Protein AF-A0A5Y4VMC6-F1 (afdb_monomer_lite)

Foldseek 3Di:
DVVVLQVVLVVLLVVLVVLVPDPDDPVVSLVVLVVDPCVSHLSSQQVSCQSPVDHPPHDCFSCVVVVLPDLAQDPCVDLSSVLSCVLVVSDDPPPDDDPDDDPDPQSVVSNVCVVVVFQKDKDKWWAFQPPRDIDNDDDQADPPPRDGPRIGIDIHIDGPDDD

Secondary structure (DSSP, 8-state):
-HHHHHHHHHHHHHHHHHHHHSSS-HHHHHHHHTTS--TT-HHHHHHHHHHH---SS--HHHHHHHHTT-SS---TTSHHHHHHHHHHTSS-TTS-------S-HHHHHHHHHHHTT--EEEEEEEEETTT--EESS--SB-TTT--BS-EEEEEEEEE----

Organism: Campylobacter jejuni (NCBI:txid197)

pLDDT: mean 90.44, std 12.05, range [38.16, 98.31]

Structure (mmCIF, N/CA/C/O backbone):
data_AF-A0A5Y4VMC6-F1
#
_entry.id   AF-A0A5Y4VMC6-F1
#
loop_
_atom_site.group_PDB
_atom_site.id
_atom_site.type_symbol
_atom_site.label_atom_id
_atom_site.label_alt_id
_atom_site.label_comp_id
_atom_site.label_asym_id
_atom_site.label_entity_id
_atom_site.label_seq_id
_atom_site.pdbx_PDB_ins_code
_atom_site.Cartn_x
_atom_site.Cartn_y
_atom_site.Cartn_z
_atom_site.occupancy
_atom_site.B_iso_or_equiv
_atom_site.auth_seq_id
_atom_site.auth_comp_id
_atom_site.auth_asym_id
_atom_site.auth_atom_id
_atom_site.pdbx_PDB_model_num
ATOM 1 N N . PHE A 1 1 ? 5.572 -11.122 26.033 1.00 53.16 1 PHE A N 1
ATOM 2 C CA . PHE A 1 1 ? 5.545 -9.662 25.836 1.00 53.16 1 PHE A CA 1
ATOM 3 C C . PHE A 1 1 ? 5.008 -9.331 24.447 1.00 53.16 1 PHE A C 1
ATOM 5 O O . PHE A 1 1 ? 4.043 -8.587 24.401 1.00 53.16 1 PHE A O 1
ATOM 12 N N . GLU A 1 2 ? 5.473 -10.000 23.383 1.00 55.84 2 GLU A N 1
ATOM 13 C CA . GLU A 1 2 ? 4.942 -9.877 22.003 1.00 55.84 2 GLU A CA 1
ATOM 14 C C . GLU A 1 2 ? 3.412 -10.058 21.895 1.00 55.84 2 GLU A C 1
ATOM 16 O O . GLU A 1 2 ? 2.728 -9.169 21.403 1.00 55.84 2 GLU A O 1
ATOM 21 N N . LEU A 1 3 ? 2.840 -11.109 22.503 1.00 64.25 3 LEU A N 1
ATOM 22 C CA . LEU A 1 3 ? 1.385 -11.351 22.466 1.00 64.25 3 LEU A CA 1
ATOM 23 C C . LEU A 1 3 ? 0.524 -10.181 22.994 1.00 64.25 3 LEU A C 1
ATOM 25 O O . LEU A 1 3 ? -0.603 -9.989 22.554 1.00 64.25 3 LEU A O 1
ATOM 29 N N . ASN A 1 4 ? 1.027 -9.410 23.965 1.00 64.69 4 ASN A N 1
ATOM 30 C CA . ASN A 1 4 ? 0.279 -8.280 24.529 1.00 64.69 4 ASN A CA 1
ATOM 31 C C . ASN A 1 4 ? 0.368 -7.032 23.640 1.00 64.69 4 ASN A C 1
ATOM 33 O O . ASN A 1 4 ? -0.552 -6.216 23.656 1.00 64.69 4 ASN A O 1
ATOM 37 N N . GLU A 1 5 ? 1.466 -6.870 22.898 1.00 64.75 5 GLU A N 1
ATOM 38 C CA . GLU A 1 5 ? 1.647 -5.758 21.962 1.00 64.75 5 GLU A CA 1
ATOM 39 C C . GLU A 1 5 ? 0.761 -5.936 20.727 1.00 64.75 5 GLU A C 1
ATOM 41 O O . GLU A 1 5 ? 0.095 -4.982 20.321 1.00 64.75 5 GLU A O 1
ATOM 46 N N . ASP A 1 6 ? 0.665 -7.156 20.194 1.00 76.50 6 ASP A N 1
ATOM 47 C CA . ASP A 1 6 ? -0.194 -7.459 19.042 1.00 76.50 6 ASP A CA 1
ATOM 48 C C . ASP A 1 6 ? -1.677 -7.235 19.369 1.00 76.50 6 ASP A C 1
ATOM 50 O O . ASP A 1 6 ? -2.368 -6.488 18.673 1.00 76.50 6 ASP A O 1
ATOM 54 N N . VAL A 1 7 ? -2.141 -7.738 20.520 1.00 85.69 7 VAL A N 1
ATOM 55 C CA . VAL A 1 7 ? -3.520 -7.518 20.994 1.00 85.69 7 VAL A CA 1
ATOM 56 C C . VAL A 1 7 ? -3.829 -6.027 21.180 1.00 85.69 7 VAL A C 1
ATOM 58 O O . VAL A 1 7 ? -4.959 -5.588 20.951 1.00 85.69 7 VAL A O 1
ATOM 61 N N . GLN A 1 8 ? -2.854 -5.218 21.602 1.00 89.38 8 GLN A N 1
ATOM 62 C CA . GLN A 1 8 ? -3.059 -3.778 21.750 1.00 89.38 8 GLN A CA 1
ATOM 63 C C . GLN A 1 8 ? -3.215 -3.088 20.387 1.00 89.38 8 GLN A C 1
ATOM 65 O O . GLN A 1 8 ? -4.130 -2.278 20.221 1.00 89.38 8 GLN A O 1
ATOM 70 N N . LYS A 1 9 ? -2.387 -3.447 19.399 1.00 91.38 9 LYS A N 1
ATOM 71 C CA . LYS A 1 9 ? -2.475 -2.910 18.031 1.00 91.38 9 LYS A CA 1
ATOM 72 C C . LYS A 1 9 ? -3.808 -3.255 17.369 1.00 91.38 9 LYS A C 1
ATOM 74 O O . LYS A 1 9 ? -4.422 -2.389 16.743 1.00 91.38 9 LYS A O 1
ATOM 79 N N . GLU A 1 10 ? -4.290 -4.481 17.543 1.00 92.56 10 GLU A N 1
ATOM 80 C CA . GLU A 1 10 ? -5.603 -4.909 17.049 1.00 92.56 10 GLU A CA 1
ATOM 81 C C . GLU A 1 10 ? -6.743 -4.122 17.694 1.00 92.56 10 GLU A C 1
ATOM 83 O O . GLU A 1 10 ? -7.616 -3.604 16.997 1.00 92.56 10 GLU A O 1
ATOM 88 N N . ARG A 1 11 ? -6.720 -3.963 19.023 1.00 92.69 11 ARG A N 1
ATOM 89 C CA . ARG A 1 11 ? -7.733 -3.179 19.749 1.00 92.69 11 ARG A CA 1
ATOM 90 C C . ARG A 1 11 ? -7.786 -1.735 19.277 1.00 92.69 11 ARG A C 1
ATOM 92 O O . ARG A 1 11 ? -8.873 -1.186 19.111 1.00 92.69 11 ARG A O 1
ATOM 99 N N . ASP A 1 12 ? -6.630 -1.114 19.084 1.00 93.56 12 ASP A N 1
ATOM 100 C CA . ASP A 1 12 ? -6.555 0.269 18.626 1.00 93.56 12 ASP A CA 1
ATOM 101 C C . ASP A 1 12 ? -7.049 0.408 17.183 1.00 93.56 12 ASP A C 1
ATOM 103 O O . ASP A 1 12 ? -7.789 1.343 16.874 1.00 93.56 12 ASP A O 1
ATOM 107 N N . PHE A 1 13 ? -6.754 -0.573 16.328 1.00 95.31 13 PHE A N 1
ATOM 108 C CA . PHE A 1 13 ? -7.308 -0.634 14.981 1.00 95.31 13 PHE A CA 1
ATOM 109 C C . PHE A 1 13 ? -8.836 -0.808 14.969 1.00 95.31 13 PHE A C 1
ATOM 111 O O . PHE A 1 13 ? -9.528 -0.090 14.248 1.00 95.31 13 PHE A O 1
ATOM 118 N N . ILE A 1 14 ? -9.395 -1.690 15.803 1.00 94.19 14 ILE A N 1
ATOM 119 C CA . ILE A 1 14 ? -10.852 -1.880 15.908 1.00 94.19 14 ILE A CA 1
ATOM 120 C C . ILE A 1 14 ? -11.539 -0.583 16.356 1.00 94.19 14 ILE A C 1
ATOM 122 O O . ILE A 1 14 ? -12.510 -0.161 15.730 1.00 94.19 14 ILE A O 1
ATOM 126 N N . LYS A 1 15 ? -11.002 0.110 17.368 1.00 94.75 15 LYS A N 1
ATOM 127 C CA . LYS A 1 15 ? -11.527 1.420 17.796 1.00 94.75 15 LYS A CA 1
ATOM 128 C C . LYS A 1 15 ? -11.485 2.457 16.673 1.00 94.75 15 LYS A C 1
ATOM 130 O O . LYS A 1 15 ? -12.405 3.261 16.539 1.00 94.75 15 LYS A O 1
ATOM 135 N N . ALA A 1 16 ? -10.428 2.454 15.862 1.00 95.06 16 ALA A N 1
ATOM 136 C CA . ALA A 1 16 ? -10.320 3.334 14.705 1.00 95.06 16 ALA A CA 1
ATOM 137 C C . ALA A 1 16 ? -11.377 3.016 13.632 1.00 95.06 16 ALA A C 1
ATOM 139 O O . ALA A 1 16 ? -11.967 3.938 13.061 1.00 95.06 16 ALA A O 1
ATOM 140 N N . LEU A 1 17 ? -11.673 1.734 13.389 1.00 93.75 17 LEU A N 1
ATOM 141 C CA . LEU A 1 17 ? -12.764 1.327 12.501 1.00 93.75 17 LEU A CA 1
ATOM 142 C C . LEU A 1 17 ? -14.127 1.778 13.035 1.00 93.75 17 LEU A C 1
ATOM 144 O O . LEU A 1 17 ? -14.908 2.352 12.278 1.00 93.75 17 LEU A O 1
ATOM 148 N N . GLU A 1 18 ? -14.395 1.591 14.329 1.00 94.19 18 GLU A N 1
ATOM 149 C CA . GLU A 1 18 ? -15.625 2.070 14.973 1.00 94.19 18 GLU A CA 1
ATOM 150 C C . GLU A 1 18 ? -15.779 3.587 14.820 1.00 94.19 18 GLU A C 1
ATOM 152 O O . GLU A 1 18 ? -16.822 4.064 14.371 1.00 94.19 18 GLU A O 1
ATOM 157 N N . LEU A 1 19 ? -14.718 4.351 15.091 1.00 93.69 19 LEU A N 1
ATOM 158 C CA . LEU A 1 19 ? -14.693 5.805 14.928 1.00 93.69 19 LEU A CA 1
ATOM 159 C C . LEU A 1 19 ? -15.058 6.241 13.500 1.00 93.69 19 LEU A C 1
ATOM 161 O O . LEU A 1 19 ? -15.746 7.247 13.316 1.00 93.69 19 LEU A O 1
ATOM 165 N N . CYS A 1 20 ? -14.650 5.477 12.483 1.00 90.25 20 CYS A N 1
ATOM 166 C CA . CYS A 1 20 ? -14.991 5.774 11.092 1.00 90.25 20 CYS A CA 1
ATOM 167 C C . CYS A 1 20 ? -16.502 5.685 10.809 1.00 90.25 20 CYS A C 1
ATOM 169 O O . CYS A 1 20 ? -16.986 6.353 9.890 1.00 90.25 20 CYS A O 1
ATOM 171 N N . THR A 1 21 ? -17.241 4.903 11.603 1.00 91.19 21 THR A N 1
ATOM 172 C CA . THR A 1 21 ? -18.699 4.731 11.480 1.00 91.19 21 THR A CA 1
ATOM 173 C C . THR A 1 21 ? -19.508 5.823 12.175 1.00 91.19 21 THR A C 1
ATOM 175 O O . THR A 1 21 ? -20.705 5.956 11.923 1.00 91.19 21 THR A O 1
ATOM 178 N N . PHE A 1 22 ? -18.881 6.625 13.040 1.00 91.69 22 PHE A N 1
ATOM 179 C CA . PHE A 1 22 ? -19.591 7.650 13.798 1.00 91.69 22 PHE A CA 1
ATOM 180 C C . PHE A 1 22 ? -20.158 8.739 12.887 1.00 91.69 22 PHE A C 1
ATOM 182 O O . PHE A 1 22 ? -19.545 9.139 11.894 1.00 91.69 22 PHE A O 1
ATOM 189 N N . ASN A 1 23 ? -21.323 9.264 13.269 1.00 92.19 23 ASN A N 1
ATOM 190 C CA . ASN A 1 23 ? -21.984 10.361 12.569 1.00 92.19 23 ASN A CA 1
ATOM 191 C C . ASN A 1 23 ? -21.403 11.721 12.997 1.00 92.19 23 ASN A C 1
ATOM 193 O O . ASN A 1 23 ? -22.085 12.552 13.591 1.00 92.19 23 ASN A O 1
ATOM 197 N N . ILE A 1 24 ? -20.104 11.888 12.763 1.00 93.31 24 ILE A N 1
ATOM 198 C CA . ILE A 1 24 ? -19.341 13.126 12.954 1.00 93.31 24 ILE A CA 1
ATOM 199 C C . ILE A 1 24 ? -18.664 13.490 11.629 1.00 93.31 24 ILE A C 1
ATOM 201 O O . ILE A 1 24 ? -18.611 12.663 10.714 1.00 93.31 24 ILE A O 1
ATOM 205 N N . THR A 1 25 ? -18.154 14.713 11.512 1.00 93.31 25 THR A N 1
ATOM 206 C CA . THR A 1 25 ? -17.516 15.167 10.267 1.00 93.31 25 THR A CA 1
ATOM 207 C C . THR A 1 25 ? -16.227 14.393 9.974 1.00 93.31 25 THR A C 1
ATOM 209 O O . THR A 1 25 ? -15.555 13.919 10.892 1.00 93.31 25 THR A O 1
ATOM 212 N N . ASP A 1 26 ? -15.843 14.280 8.699 1.00 91.06 26 ASP A N 1
ATOM 213 C CA . ASP A 1 26 ? -14.610 13.573 8.325 1.00 91.06 26 ASP A CA 1
ATOM 214 C C . ASP A 1 26 ? -13.351 14.250 8.889 1.00 91.06 26 ASP A C 1
ATOM 216 O O . ASP A 1 26 ? -12.419 13.559 9.294 1.00 91.06 26 ASP A O 1
ATOM 220 N N . GLU A 1 27 ? -13.349 15.578 9.039 1.00 92.88 27 GLU A N 1
ATOM 221 C CA . GLU A 1 27 ? -12.265 16.301 9.721 1.00 92.88 27 GLU A CA 1
ATOM 222 C C . GLU A 1 27 ? -12.172 15.948 11.214 1.00 92.88 27 GLU A C 1
ATOM 224 O O . GLU A 1 27 ? -11.078 15.762 11.752 1.00 92.88 27 GLU A O 1
ATOM 229 N N . GLU A 1 28 ? -13.305 15.781 11.903 1.00 94.19 28 GLU A N 1
ATOM 230 C CA . GLU A 1 28 ? -13.302 15.324 13.297 1.00 94.19 28 GLU A CA 1
ATOM 231 C C . GLU A 1 28 ? -12.846 13.867 13.422 1.00 94.19 28 GLU A C 1
ATOM 233 O O . GLU A 1 28 ? -12.108 13.540 14.357 1.00 94.19 28 GLU A O 1
ATOM 238 N N . LYS A 1 29 ? -13.243 12.989 12.487 1.00 93.88 29 LYS A N 1
ATOM 239 C CA . LYS A 1 29 ? -12.751 11.599 12.436 1.00 93.88 29 LYS A CA 1
ATOM 240 C C . LYS A 1 29 ? -11.249 11.574 12.228 1.00 93.88 29 LYS A C 1
ATOM 242 O O . LYS A 1 29 ? -10.553 10.879 12.961 1.00 93.88 29 LYS A O 1
ATOM 247 N N . LYS A 1 30 ? -10.750 12.352 11.269 1.00 94.12 30 LYS A N 1
ATOM 248 C CA . LYS A 1 30 ? -9.326 12.497 10.974 1.00 94.12 30 LYS A CA 1
ATOM 249 C C . LYS A 1 30 ? -8.556 12.936 12.211 1.00 94.12 30 LYS A C 1
ATOM 251 O O . LYS A 1 30 ? -7.624 12.248 12.607 1.00 94.12 30 LYS A O 1
ATOM 256 N N . LYS A 1 31 ? -8.983 14.019 12.870 1.00 94.12 31 LYS A N 1
ATOM 257 C CA . LYS A 1 31 ? -8.339 14.509 14.097 1.00 94.12 31 LYS A CA 1
ATOM 258 C C . LYS A 1 31 ? -8.245 13.415 15.163 1.00 94.12 31 LYS A C 1
ATOM 260 O O . LYS A 1 31 ? -7.166 13.189 15.692 1.00 94.12 31 LYS A O 1
ATOM 265 N N . LYS A 1 32 ? -9.348 12.710 15.428 1.00 93.94 32 LYS A N 1
ATOM 266 C CA . LYS A 1 32 ? -9.390 11.621 16.416 1.00 93.94 32 LYS A CA 1
ATOM 267 C C . LYS A 1 32 ? -8.557 10.402 16.005 1.00 93.94 32 LYS A C 1
ATOM 269 O O . LYS A 1 32 ? -7.959 9.762 16.858 1.00 93.94 32 LYS A O 1
ATOM 274 N N . LEU A 1 33 ? -8.484 10.072 14.715 1.00 93.44 33 LEU A N 1
ATOM 275 C CA . LEU A 1 33 ? -7.626 8.990 14.215 1.00 93.44 33 LEU A CA 1
ATOM 276 C C . LEU A 1 33 ? -6.140 9.311 14.398 1.00 93.44 33 LEU A C 1
ATOM 278 O O . LEU A 1 33 ? -5.361 8.423 14.725 1.00 93.44 33 LEU A O 1
ATOM 282 N N . LEU A 1 34 ? -5.759 10.579 14.239 1.00 92.81 34 LEU A N 1
ATOM 283 C CA . LEU A 1 34 ? -4.386 11.040 14.446 1.00 92.81 34 LEU A CA 1
ATOM 284 C C . LEU A 1 34 ? -3.960 11.065 15.926 1.00 92.81 34 LEU A C 1
ATOM 286 O O . LEU A 1 34 ? -2.778 11.224 16.205 1.00 92.81 34 LEU A O 1
ATOM 290 N N . GLU A 1 35 ? -4.886 10.883 16.873 1.00 92.69 35 GLU A N 1
ATOM 291 C CA . GLU A 1 35 ? -4.567 10.732 18.303 1.00 92.69 35 GLU A CA 1
ATOM 292 C C . GLU A 1 35 ? -4.055 9.317 18.645 1.00 92.69 35 GLU A C 1
ATOM 294 O O . GLU A 1 35 ? -3.501 9.104 19.726 1.00 92.69 35 GLU A O 1
ATOM 299 N N . PHE A 1 36 ? -4.215 8.341 17.742 1.00 90.38 36 PHE A N 1
ATOM 300 C CA . PHE A 1 36 ? -3.673 6.994 17.922 1.00 90.38 36 PHE A CA 1
ATOM 301 C C . PHE A 1 36 ? -2.162 6.941 17.650 1.00 90.38 36 PHE A C 1
ATOM 303 O O . PHE A 1 36 ? -1.609 7.732 16.887 1.00 90.38 36 PHE A O 1
ATOM 310 N N . LYS A 1 37 ? -1.487 5.937 18.223 1.00 87.06 37 LYS A N 1
ATOM 311 C CA . LYS A 1 37 ? -0.078 5.631 17.926 1.00 87.06 37 LYS A CA 1
ATOM 312 C C . LYS A 1 37 ? 0.054 4.957 16.557 1.00 87.06 37 LYS A C 1
ATOM 314 O O . LYS A 1 37 ? 0.125 3.735 16.460 1.00 87.06 37 LYS A O 1
ATOM 319 N N . ILE A 1 38 ? 0.032 5.766 15.502 1.00 86.00 38 ILE A N 1
ATOM 320 C CA . ILE A 1 38 ? 0.026 5.292 14.111 1.00 86.00 38 ILE A CA 1
ATOM 321 C C . ILE A 1 38 ? 1.359 4.643 13.716 1.00 86.00 38 ILE A C 1
ATOM 323 O O . ILE A 1 38 ? 1.348 3.605 13.061 1.00 86.00 38 ILE A O 1
ATOM 327 N N . GLU A 1 39 ? 2.489 5.222 14.129 1.00 82.56 39 GLU A N 1
ATOM 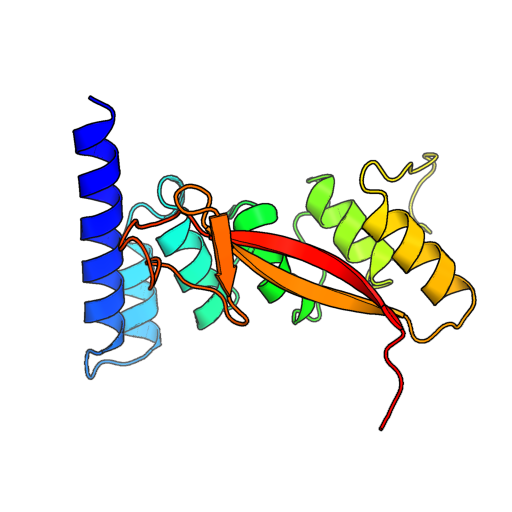328 C CA . GLU A 1 39 ? 3.838 4.770 13.741 1.00 82.56 39 GLU A CA 1
ATOM 329 C C . GLU A 1 39 ? 4.113 3.304 14.130 1.00 82.56 39 GLU A C 1
ATOM 331 O O . GLU A 1 39 ? 4.771 2.577 13.390 1.00 82.56 39 GLU A O 1
ATOM 336 N N . ASP A 1 40 ? 3.527 2.836 15.236 1.00 85.56 40 ASP A N 1
ATOM 337 C CA . ASP A 1 40 ? 3.714 1.475 15.757 1.00 85.56 40 ASP A CA 1
ATOM 338 C C . ASP A 1 40 ? 2.685 0.458 15.218 1.00 85.56 40 ASP A C 1
ATOM 340 O O . ASP A 1 40 ? 2.713 -0.724 15.588 1.00 85.56 40 ASP A O 1
ATOM 344 N N . ASN A 1 41 ? 1.745 0.894 14.371 1.00 93.62 41 ASN A N 1
ATOM 345 C CA . ASN A 1 41 ? 0.610 0.089 13.925 1.00 93.62 41 ASN A CA 1
ATOM 346 C C . ASN A 1 41 ? 0.370 0.219 12.405 1.00 93.62 41 ASN A C 1
ATOM 348 O O . ASN A 1 41 ? -0.362 1.113 11.963 1.00 93.62 41 ASN A O 1
ATOM 352 N N . PRO A 1 42 ? 0.909 -0.715 11.597 1.00 94.06 42 PRO A N 1
ATOM 353 C CA . PRO A 1 42 ? 0.762 -0.715 10.140 1.00 94.06 42 PRO A CA 1
ATOM 354 C C . PRO A 1 42 ? -0.685 -0.633 9.643 1.00 94.06 42 PRO A C 1
ATOM 356 O O . PRO A 1 42 ? -0.967 0.053 8.659 1.00 94.06 42 PRO A O 1
ATOM 359 N N . MET A 1 43 ? -1.629 -1.270 10.346 1.00 95.88 43 MET A N 1
ATOM 360 C CA . MET A 1 43 ? -3.046 -1.241 9.975 1.00 95.88 43 MET A CA 1
ATOM 361 C C . MET A 1 43 ? -3.627 0.171 10.092 1.00 95.88 43 MET A C 1
ATOM 363 O O . MET A 1 43 ? -4.328 0.628 9.187 1.00 95.88 43 MET A O 1
ATOM 367 N N . LEU A 1 44 ? -3.302 0.882 11.177 1.00 96.31 44 LEU A N 1
ATOM 368 C CA . LEU A 1 44 ? -3.703 2.279 11.361 1.00 96.31 44 LEU A CA 1
ATOM 369 C C . LEU A 1 44 ? -3.026 3.189 10.337 1.00 96.31 44 LEU A C 1
ATOM 371 O O . LEU A 1 44 ? -3.699 4.016 9.723 1.00 96.31 44 LEU A O 1
ATOM 375 N N . GLY A 1 45 ? -1.723 3.002 10.112 1.00 96.75 45 GLY A N 1
ATOM 376 C CA . GLY A 1 45 ? -0.967 3.753 9.112 1.00 96.75 45 GLY A CA 1
ATOM 377 C C . GLY A 1 45 ? -1.593 3.646 7.727 1.00 96.75 45 GLY A C 1
ATOM 378 O O . GLY A 1 45 ? -1.853 4.669 7.086 1.00 96.75 45 GLY A O 1
ATOM 379 N N . ARG A 1 46 ? -1.908 2.421 7.299 1.00 97.19 46 ARG A N 1
ATOM 380 C CA . ARG A 1 46 ? -2.602 2.170 6.038 1.00 97.19 46 ARG A CA 1
ATOM 381 C C . ARG A 1 46 ? -4.002 2.778 6.018 1.00 97.19 46 ARG A C 1
ATOM 383 O O . ARG A 1 46 ? -4.339 3.418 5.033 1.00 97.19 46 ARG A O 1
ATOM 390 N N . LEU A 1 47 ? -4.809 2.598 7.069 1.00 96.88 47 LEU A N 1
ATOM 391 C CA . LEU A 1 47 ? -6.174 3.145 7.142 1.00 96.88 47 LEU A CA 1
ATOM 392 C C . LEU A 1 47 ? -6.189 4.670 6.974 1.00 96.88 47 LEU A C 1
ATOM 394 O O . LEU A 1 47 ? -7.034 5.213 6.262 1.00 96.88 47 LEU A O 1
ATOM 398 N N . VAL A 1 48 ? -5.247 5.364 7.618 1.00 96.50 48 VAL A N 1
ATOM 399 C CA . VAL A 1 48 ? -5.096 6.819 7.496 1.00 96.50 48 VAL A CA 1
ATOM 400 C C . VAL A 1 48 ? -4.695 7.212 6.077 1.00 96.50 48 VAL A C 1
ATOM 402 O O . VAL A 1 48 ? -5.272 8.151 5.527 1.00 96.50 48 VAL A O 1
ATOM 405 N N . PHE A 1 49 ? -3.758 6.483 5.467 1.00 97.12 49 PHE A N 1
ATOM 406 C CA . PHE A 1 49 ? -3.361 6.734 4.084 1.00 97.12 49 PHE A CA 1
ATOM 407 C C . PHE A 1 49 ? -4.525 6.493 3.112 1.00 97.12 49 PHE A C 1
ATOM 409 O O . PHE A 1 49 ? -4.819 7.342 2.283 1.00 97.12 49 PHE A O 1
ATOM 416 N N . GLU A 1 50 ? -5.244 5.381 3.257 1.00 96.00 50 GLU A N 1
ATOM 417 C CA . GLU A 1 50 ? -6.379 5.024 2.402 1.00 96.00 50 GLU A CA 1
ATOM 418 C C . GLU A 1 50 ? -7.514 6.051 2.464 1.00 96.00 50 GLU A C 1
ATOM 420 O O . GLU A 1 50 ? -8.138 6.339 1.446 1.00 96.00 50 GLU A O 1
ATOM 425 N N . LYS A 1 51 ? -7.796 6.607 3.647 1.00 94.31 51 LYS A N 1
ATOM 426 C CA . LYS A 1 51 ? -8.910 7.548 3.830 1.00 94.31 51 LYS A CA 1
ATOM 427 C C . LYS A 1 51 ? -8.563 8.993 3.512 1.00 94.31 51 LYS A C 1
ATOM 429 O O . LYS A 1 51 ? -9.428 9.726 3.043 1.00 94.31 51 LYS A O 1
ATOM 434 N N . TYR A 1 52 ? -7.344 9.416 3.832 1.00 95.38 52 TYR A N 1
ATOM 435 C CA . TYR A 1 52 ? -6.979 10.834 3.829 1.00 95.38 52 TYR A CA 1
ATO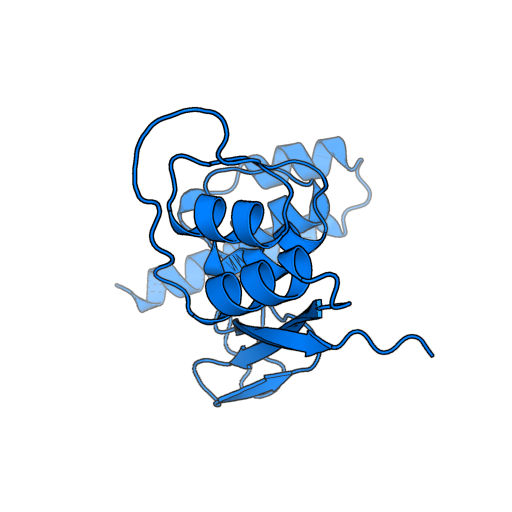M 436 C C . TYR A 1 52 ? -5.762 11.148 2.962 1.00 95.38 52 TYR A C 1
ATOM 438 O O . TYR A 1 52 ? -5.336 12.300 2.951 1.00 95.38 52 TYR A O 1
ATOM 446 N N . HIS A 1 53 ? -5.190 10.152 2.276 1.00 95.25 53 HIS A N 1
ATOM 447 C CA . HIS A 1 53 ? -3.990 10.292 1.444 1.00 95.25 53 HIS A CA 1
ATOM 448 C C . HIS A 1 53 ? -2.809 10.921 2.210 1.00 95.25 53 HIS A C 1
ATOM 450 O O . HIS A 1 53 ? -1.983 11.642 1.657 1.00 95.25 53 HIS A O 1
ATOM 456 N N . MET A 1 54 ? -2.741 10.677 3.526 1.00 95.12 54 MET A N 1
ATOM 457 C CA . MET A 1 54 ? -1.735 11.267 4.408 1.00 95.12 54 MET A CA 1
ATOM 458 C C . MET A 1 54 ? -0.569 10.317 4.643 1.00 95.12 54 MET A C 1
ATOM 460 O O . MET A 1 54 ? -0.709 9.297 5.328 1.00 95.12 54 MET A O 1
ATOM 464 N N . PHE A 1 55 ? 0.602 10.707 4.145 1.00 95.38 55 PHE A N 1
ATOM 465 C CA . PHE A 1 55 ? 1.854 10.049 4.483 1.00 95.38 55 PHE A CA 1
ATOM 466 C C . PHE A 1 55 ? 2.365 10.512 5.855 1.00 95.38 55 PHE A C 1
ATOM 468 O O . PHE A 1 55 ? 2.580 11.699 6.084 1.00 95.38 55 PHE A O 1
ATOM 475 N N . LEU A 1 56 ? 2.554 9.557 6.759 1.00 94.62 56 LEU A N 1
ATOM 476 C CA . LEU A 1 56 ? 3.003 9.727 8.143 1.00 94.62 56 LEU A CA 1
ATOM 477 C C . LEU A 1 56 ? 4.197 8.808 8.455 1.00 94.62 56 LEU A C 1
ATOM 479 O O . LEU A 1 56 ? 4.398 8.423 9.600 1.00 94.62 56 LEU A O 1
ATOM 483 N N . GLY A 1 57 ? 4.952 8.396 7.432 1.00 94.50 57 GLY A N 1
ATOM 484 C CA . GLY A 1 57 ? 6.038 7.424 7.587 1.00 94.50 57 GLY A CA 1
ATOM 485 C C . GLY A 1 57 ? 5.602 5.963 7.451 1.00 94.50 57 GLY A C 1
ATOM 486 O O . GLY A 1 57 ? 6.319 5.074 7.903 1.00 94.50 57 GLY A O 1
ATOM 487 N N . GLN A 1 58 ? 4.443 5.687 6.833 1.00 95.94 58 GLN A N 1
ATOM 488 C CA . GLN A 1 58 ? 4.015 4.311 6.563 1.00 95.94 58 GLN A CA 1
ATOM 489 C C . GLN A 1 58 ? 5.070 3.545 5.753 1.00 95.94 58 GLN A C 1
ATOM 491 O O . GLN A 1 58 ? 5.727 4.093 4.863 1.00 95.94 58 GLN A O 1
ATOM 496 N N . ASN A 1 59 ? 5.188 2.245 6.015 1.00 96.06 59 ASN A N 1
ATOM 497 C CA . ASN A 1 59 ? 6.073 1.378 5.253 1.00 96.06 59 ASN A CA 1
ATOM 498 C C . ASN A 1 59 ? 5.559 1.212 3.814 1.00 96.06 59 ASN A C 1
ATOM 500 O O . ASN A 1 59 ? 4.374 0.957 3.593 1.00 96.06 59 ASN A O 1
ATOM 504 N N . PHE A 1 60 ? 6.468 1.292 2.838 1.00 97.62 60 PHE A N 1
ATOM 505 C CA . PHE A 1 60 ? 6.178 1.067 1.423 1.00 97.62 60 PHE A CA 1
ATOM 506 C C . PHE A 1 60 ? 5.354 -0.207 1.177 1.00 97.62 60 PHE A C 1
ATOM 508 O O . PHE A 1 60 ? 4.350 -0.172 0.466 1.00 97.62 60 PHE A O 1
ATOM 515 N N . PHE A 1 61 ? 5.751 -1.331 1.781 1.00 96.81 61 PHE A N 1
ATOM 516 C CA . PHE A 1 61 ? 5.132 -2.636 1.534 1.00 96.81 61 PHE A CA 1
ATOM 517 C C . PHE A 1 61 ? 3.690 -2.729 2.042 1.00 96.81 61 PHE A C 1
ATOM 519 O O . PHE A 1 61 ? 2.923 -3.540 1.523 1.00 96.81 61 PHE A O 1
ATOM 526 N N . ASP A 1 62 ? 3.308 -1.871 2.987 1.00 96.94 62 ASP A N 1
ATOM 527 C CA . ASP A 1 62 ? 1.965 -1.845 3.563 1.00 96.94 62 ASP A CA 1
ATOM 528 C C . ASP A 1 62 ? 0.999 -0.980 2.746 1.00 96.94 62 ASP A C 1
ATOM 530 O O . ASP A 1 62 ? -0.216 -1.114 2.900 1.00 96.94 62 ASP A O 1
ATOM 534 N N . ILE A 1 63 ? 1.508 -0.090 1.881 1.00 97.69 63 ILE A N 1
ATOM 535 C CA . ILE A 1 63 ? 0.691 0.878 1.130 1.00 97.69 63 ILE A CA 1
ATOM 536 C C . ILE A 1 63 ? 0.981 0.941 -0.377 1.00 97.69 63 ILE A C 1
ATOM 538 O O . ILE A 1 63 ? 0.377 1.758 -1.062 1.00 97.69 63 ILE A O 1
ATOM 542 N N . CYS A 1 64 ? 1.864 0.105 -0.932 1.00 97.69 64 CYS A N 1
ATOM 543 C CA . CYS A 1 64 ? 2.299 0.223 -2.334 1.00 97.69 64 CYS A CA 1
ATOM 544 C C . CYS A 1 64 ? 1.167 0.163 -3.382 1.00 97.69 64 CYS A C 1
ATOM 546 O O . CYS A 1 64 ? 1.251 0.820 -4.420 1.00 97.69 64 CYS A O 1
ATOM 548 N N . ASP A 1 65 ? 0.078 -0.552 -3.104 1.00 97.56 65 ASP A N 1
ATOM 549 C CA . ASP A 1 65 ? -1.129 -0.588 -3.943 1.00 97.56 65 ASP A CA 1
ATOM 550 C C . ASP A 1 65 ? -1.973 0.701 -3.854 1.00 97.56 65 ASP A C 1
ATOM 552 O O . ASP A 1 65 ? -2.659 1.080 -4.806 1.00 97.56 65 ASP A O 1
ATOM 556 N N . LEU A 1 66 ? -1.927 1.401 -2.718 1.00 97.88 66 LEU A N 1
ATOM 557 C CA . LEU A 1 66 ? -2.504 2.734 -2.548 1.00 97.88 66 LEU A CA 1
ATOM 558 C C . LEU A 1 66 ? -1.626 3.772 -3.256 1.00 97.88 66 LEU A C 1
ATOM 560 O O . LEU A 1 66 ? -2.142 4.554 -4.047 1.00 97.88 66 LEU A O 1
ATOM 564 N N . LEU A 1 67 ? -0.299 3.697 -3.086 1.00 97.38 67 LEU A N 1
ATOM 565 C CA . LEU A 1 67 ? 0.672 4.570 -3.765 1.00 97.38 67 LEU A CA 1
ATOM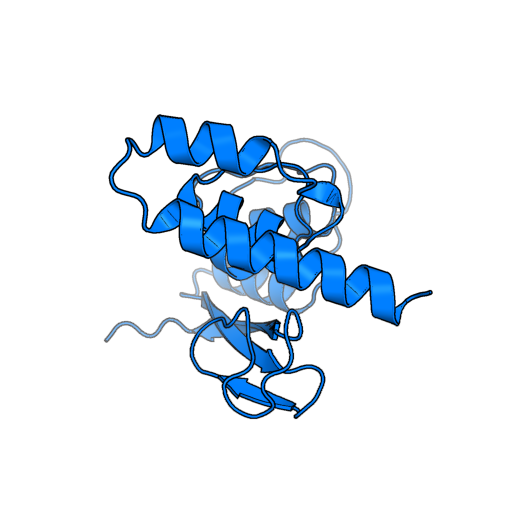 566 C C . LEU A 1 67 ? 0.534 4.543 -5.291 1.00 97.38 67 LEU A C 1
ATOM 568 O O . LEU A 1 67 ? 0.786 5.540 -5.971 1.00 97.38 67 LEU A O 1
ATOM 572 N N . TYR A 1 68 ? 0.137 3.399 -5.850 1.00 96.44 68 TYR A N 1
ATOM 573 C CA . TYR A 1 68 ? -0.075 3.249 -7.287 1.00 96.44 68 TYR A CA 1
ATOM 574 C C . TYR A 1 68 ? -1.146 4.203 -7.833 1.00 96.44 68 TYR A C 1
ATOM 576 O O . TYR A 1 68 ? -1.051 4.625 -8.985 1.00 96.44 68 TYR A O 1
ATOM 584 N N . ARG A 1 69 ? -2.120 4.583 -6.995 1.00 93.31 69 ARG A N 1
ATOM 585 C CA . ARG A 1 69 ? -3.228 5.488 -7.331 1.00 93.31 69 ARG A CA 1
ATOM 586 C C . ARG A 1 69 ? -2.911 6.966 -7.108 1.00 93.31 69 ARG A C 1
ATOM 588 O O . ARG A 1 69 ? -3.642 7.810 -7.616 1.00 93.31 69 ARG A O 1
ATOM 595 N N . GLU A 1 70 ? -1.841 7.281 -6.384 1.00 94.38 70 GLU A N 1
ATOM 596 C CA . GLU A 1 70 ? -1.433 8.667 -6.145 1.00 94.38 70 GLU A CA 1
ATOM 597 C C . GLU A 1 70 ? -0.983 9.347 -7.436 1.00 94.38 70 GLU A C 1
ATOM 599 O O . GLU A 1 70 ? -0.516 8.685 -8.359 1.00 94.38 70 GLU A O 1
ATOM 604 N N . ASN A 1 71 ? -1.064 10.672 -7.511 1.00 88.75 71 ASN A N 1
ATOM 605 C CA . ASN A 1 71 ? -0.533 11.415 -8.660 1.00 88.75 71 ASN A CA 1
ATOM 606 C C . ASN A 1 71 ? 0.894 11.911 -8.414 1.00 88.75 71 ASN A C 1
ATOM 608 O O . ASN A 1 71 ? 1.706 11.941 -9.338 1.00 88.75 71 ASN A O 1
ATOM 612 N N . GLU A 1 72 ? 1.209 12.248 -7.167 1.00 92.00 72 GLU A N 1
ATOM 613 C CA . GLU A 1 72 ? 2.470 12.875 -6.786 1.00 92.00 72 GLU A CA 1
ATOM 614 C C . GLU A 1 72 ? 3.452 11.860 -6.193 1.00 92.00 72 GLU A C 1
ATOM 616 O O . GLU A 1 72 ? 3.064 10.851 -5.600 1.00 92.00 72 GLU A O 1
ATOM 621 N N . ALA A 1 73 ? 4.742 12.125 -6.390 1.00 94.25 73 ALA A N 1
ATOM 622 C CA . ALA A 1 73 ? 5.827 11.347 -5.814 1.00 94.25 73 ALA A CA 1
ATOM 623 C C . ALA A 1 73 ? 6.339 12.028 -4.538 1.00 94.25 73 ALA A C 1
ATOM 625 O O . ALA A 1 73 ? 6.467 13.249 -4.490 1.00 94.25 73 ALA A O 1
ATOM 626 N N . PHE A 1 74 ? 6.655 11.239 -3.515 1.00 95.00 74 PHE A N 1
ATOM 627 C CA . PHE A 1 74 ? 7.102 11.719 -2.206 1.00 95.00 74 PHE A CA 1
ATOM 628 C C . PHE A 1 74 ? 8.024 10.694 -1.535 1.00 95.00 74 PHE A C 1
ATOM 630 O O . PHE A 1 74 ? 8.138 9.566 -2.014 1.00 95.00 74 PHE A O 1
ATOM 637 N N . ASN A 1 75 ? 8.668 11.077 -0.425 1.00 95.44 75 ASN A N 1
ATOM 638 C CA . ASN A 1 75 ? 9.569 10.206 0.345 1.00 95.44 75 ASN A CA 1
ATOM 639 C C . ASN A 1 75 ? 10.679 9.573 -0.530 1.00 95.44 75 ASN A C 1
ATOM 641 O O . ASN A 1 75 ? 10.961 8.379 -0.448 1.00 95.44 75 ASN A O 1
ATOM 645 N N . LEU A 1 76 ? 11.268 10.364 -1.436 1.00 93.44 76 LEU A N 1
ATOM 646 C CA . LEU A 1 76 ? 12.247 9.906 -2.435 1.00 93.44 76 LEU A CA 1
ATOM 647 C C . LEU A 1 76 ? 13.627 9.583 -1.838 1.00 93.44 76 LEU A C 1
ATOM 649 O O . LEU A 1 76 ? 14.460 8.964 -2.494 1.00 93.44 76 LEU A O 1
ATOM 653 N N . GLU A 1 77 ? 13.864 9.977 -0.592 1.00 92.44 77 GLU A N 1
ATOM 654 C CA . GLU A 1 77 ? 14.978 9.536 0.240 1.00 92.44 77 GLU A CA 1
ATOM 655 C C . GLU A 1 77 ? 14.892 8.041 0.584 1.00 92.44 77 GLU A C 1
ATOM 657 O O . GLU A 1 77 ? 15.912 7.401 0.848 1.00 92.44 77 GLU A O 1
ATOM 662 N N . ASN A 1 78 ? 13.684 7.465 0.555 1.00 94.62 78 ASN A N 1
ATOM 663 C CA . ASN A 1 78 ? 13.477 6.038 0.718 1.00 94.62 78 ASN A CA 1
ATOM 664 C C . ASN A 1 78 ? 13.609 5.323 -0.633 1.00 94.62 78 ASN A C 1
ATOM 666 O O . ASN A 1 78 ? 12.888 5.607 -1.590 1.00 94.62 78 ASN A O 1
ATOM 670 N N . GLN A 1 79 ? 14.503 4.334 -0.688 1.00 93.94 79 GLN A N 1
ATOM 671 C CA . GLN A 1 79 ? 14.818 3.617 -1.921 1.00 93.94 79 GLN A CA 1
ATOM 672 C C . GLN A 1 79 ? 13.607 2.900 -2.542 1.00 93.94 79 GLN A C 1
ATOM 674 O O . GLN A 1 79 ? 13.494 2.884 -3.764 1.00 93.94 79 GLN A O 1
ATOM 679 N N . ASP A 1 80 ? 12.700 2.327 -1.747 1.00 96.69 80 ASP A N 1
ATOM 680 C CA . ASP A 1 80 ? 11.539 1.606 -2.283 1.00 96.69 80 ASP A CA 1
ATOM 681 C C . ASP A 1 80 ? 10.544 2.573 -2.946 1.00 96.69 80 ASP A C 1
ATOM 683 O O . ASP A 1 80 ? 10.057 2.309 -4.047 1.00 96.69 80 ASP A O 1
ATOM 687 N N . PHE A 1 81 ? 10.310 3.736 -2.327 1.00 96.81 81 PHE A N 1
ATOM 688 C CA . PHE A 1 81 ? 9.485 4.808 -2.896 1.00 96.81 81 PHE A CA 1
ATOM 689 C C . PHE A 1 81 ? 10.128 5.403 -4.152 1.00 96.81 81 PHE A C 1
ATOM 691 O O . PHE A 1 81 ? 9.454 5.568 -5.171 1.00 96.81 81 PHE A O 1
ATOM 698 N N . LEU A 1 82 ? 11.437 5.670 -4.108 1.00 94.69 82 LEU A N 1
ATOM 699 C CA . LEU A 1 82 ? 12.201 6.157 -5.252 1.00 94.69 82 LEU A CA 1
ATOM 700 C C . LEU A 1 82 ? 12.099 5.192 -6.440 1.00 94.69 82 LEU A C 1
ATOM 702 O O . LEU A 1 82 ? 11.757 5.612 -7.547 1.00 94.69 82 LEU A O 1
ATOM 706 N N . GLU A 1 83 ? 12.361 3.899 -6.219 1.00 95.62 83 GLU A N 1
ATOM 707 C CA . GLU A 1 83 ? 12.266 2.883 -7.269 1.00 95.62 83 GLU A CA 1
ATOM 708 C C . GLU A 1 83 ? 10.853 2.769 -7.833 1.00 95.62 83 GLU A C 1
ATOM 710 O O . GLU A 1 83 ? 10.684 2.721 -9.054 1.00 95.62 83 GLU A O 1
ATOM 715 N N . PHE A 1 84 ? 9.845 2.783 -6.965 1.00 97.00 84 PHE A N 1
ATOM 716 C CA . PHE A 1 84 ? 8.449 2.713 -7.365 1.00 97.00 84 PHE A CA 1
ATOM 717 C C . PHE A 1 84 ? 8.044 3.904 -8.241 1.00 97.00 84 PHE A C 1
ATOM 719 O O . PHE A 1 84 ? 7.597 3.717 -9.374 1.00 97.00 84 PHE A O 1
ATOM 726 N N . PHE A 1 85 ? 8.248 5.138 -7.774 1.00 96.00 85 PHE A N 1
ATOM 727 C CA . PHE A 1 85 ? 7.853 6.331 -8.525 1.00 96.00 85 PHE A CA 1
ATOM 728 C C . PHE A 1 85 ? 8.657 6.512 -9.814 1.00 96.00 85 PHE A C 1
ATOM 730 O O . PHE A 1 85 ? 8.099 6.939 -10.832 1.00 96.00 85 PHE A O 1
ATOM 737 N N . TYR A 1 86 ? 9.936 6.127 -9.813 1.00 93.94 86 TYR A N 1
ATOM 738 C CA . TYR A 1 86 ? 10.751 6.141 -11.022 1.00 93.94 86 TYR A CA 1
ATOM 739 C C . TYR A 1 86 ? 10.270 5.115 -12.053 1.00 93.94 86 TYR A C 1
ATOM 741 O O . TYR A 1 86 ? 10.140 5.448 -13.234 1.00 93.94 86 TYR A O 1
ATOM 749 N N . ALA A 1 87 ? 9.929 3.895 -11.625 1.00 95.00 87 ALA A N 1
ATOM 750 C CA . ALA A 1 87 ? 9.375 2.875 -12.513 1.00 95.00 87 ALA A CA 1
ATOM 751 C C . ALA A 1 87 ? 8.012 3.261 -13.092 1.00 95.00 87 ALA A C 1
ATOM 753 O O . ALA A 1 87 ? 7.713 2.942 -14.244 1.00 95.00 87 ALA A O 1
ATOM 754 N N . LEU A 1 88 ? 7.202 4.003 -12.332 1.00 94.06 88 LEU A N 1
ATOM 755 C CA . LEU A 1 88 ? 5.943 4.552 -12.829 1.00 94.06 88 LEU A CA 1
ATOM 756 C C . LEU A 1 88 ? 6.128 5.692 -13.835 1.00 94.06 88 LEU A C 1
ATOM 758 O O . LEU A 1 88 ? 5.179 5.976 -14.568 1.00 94.06 88 LEU A O 1
ATOM 762 N N . GLY A 1 89 ? 7.318 6.295 -13.903 1.00 91.25 89 GLY A N 1
ATOM 763 C CA . GLY A 1 89 ? 7.606 7.465 -14.732 1.00 91.25 89 GLY A CA 1
ATOM 764 C C . GLY A 1 89 ? 7.123 8.785 -14.124 1.00 91.25 89 GLY A C 1
ATOM 765 O O . GLY A 1 89 ? 7.031 9.774 -14.840 1.00 91.25 89 GLY A O 1
ATOM 766 N N . LYS A 1 90 ? 6.810 8.809 -12.821 1.00 91.75 90 LYS A N 1
ATOM 767 C CA . LYS A 1 90 ? 6.344 10.012 -12.106 1.00 91.75 90 LYS A CA 1
ATOM 768 C C . LYS A 1 90 ? 7.476 10.973 -11.749 1.00 91.75 90 LYS A C 1
ATOM 770 O O . LYS A 1 90 ? 7.229 12.141 -11.481 1.00 91.75 90 LYS A O 1
ATOM 775 N N . ILE A 1 91 ? 8.710 10.482 -11.759 1.00 90.81 91 ILE A N 1
ATOM 776 C CA . ILE A 1 91 ? 9.921 11.278 -11.577 1.00 90.81 91 ILE A CA 1
ATOM 777 C C . ILE A 1 91 ? 10.893 10.984 -12.715 1.00 90.81 91 ILE A C 1
ATOM 779 O O . ILE A 1 91 ? 10.967 9.858 -13.217 1.00 90.81 91 ILE A O 1
ATOM 783 N N . SER A 1 92 ? 11.640 12.005 -13.130 1.00 82.44 92 SER A N 1
ATOM 784 C CA . SER A 1 92 ? 12.713 11.866 -14.110 1.00 82.44 92 SER A CA 1
ATOM 785 C C . SER A 1 92 ? 14.061 11.858 -13.397 1.00 82.44 92 SER A C 1
ATOM 787 O O . SER A 1 92 ? 14.228 12.485 -12.358 1.00 82.44 92 SER A O 1
ATOM 789 N N . LYS A 1 93 ? 15.037 11.157 -13.970 1.00 66.38 93 LYS A N 1
ATOM 790 C CA . LYS A 1 93 ? 16.394 11.064 -13.418 1.00 66.38 93 LYS A CA 1
ATOM 791 C C . LYS A 1 93 ? 17.290 12.237 -13.855 1.00 66.38 93 LYS A C 1
ATOM 793 O O . LYS A 1 93 ? 18.506 12.140 -13.746 1.00 66.38 93 LYS A O 1
ATOM 798 N N . HIS A 1 94 ? 16.721 13.289 -14.454 1.00 54.78 94 HIS A N 1
ATOM 799 C CA . HIS A 1 94 ? 17.518 14.370 -15.042 1.00 54.78 94 HIS A CA 1
ATOM 800 C C . HIS A 1 94 ? 18.242 15.244 -14.014 1.00 54.78 94 HIS A C 1
ATOM 802 O O . HIS A 1 94 ? 19.170 15.944 -14.410 1.00 54.78 94 HIS A O 1
ATOM 808 N N . ASP A 1 95 ? 17.922 15.102 -12.729 1.00 48.34 95 ASP A N 1
ATOM 809 C CA . ASP A 1 95 ? 18.702 15.684 -11.645 1.00 48.34 95 ASP A CA 1
ATOM 810 C C . ASP A 1 95 ? 19.625 14.612 -11.024 1.00 48.34 95 ASP A C 1
ATOM 812 O O . ASP A 1 95 ? 19.200 13.700 -10.317 1.00 48.34 95 ASP A O 1
ATOM 816 N N . ASP A 1 96 ? 20.912 14.739 -11.362 1.00 43.09 96 ASP A N 1
ATOM 817 C CA . ASP A 1 96 ? 22.104 14.254 -10.655 1.00 43.09 96 ASP A CA 1
ATOM 818 C C . ASP A 1 96 ? 22.541 12.767 -10.713 1.00 43.09 96 ASP A C 1
ATOM 820 O O . ASP A 1 96 ? 22.207 11.895 -9.914 1.00 43.09 96 ASP A O 1
ATOM 824 N N . THR A 1 97 ? 23.451 12.516 -11.666 1.00 44.06 97 THR A N 1
ATOM 825 C CA . THR A 1 97 ? 24.809 11.952 -11.459 1.00 44.06 97 THR A CA 1
ATOM 826 C C . THR A 1 97 ? 25.035 10.745 -10.537 1.00 44.06 97 THR A C 1
ATOM 828 O O . THR A 1 97 ? 26.129 10.586 -10.014 1.00 44.06 97 THR A O 1
ATOM 831 N N . HIS A 1 98 ? 24.113 9.789 -10.439 1.00 49.62 98 HIS A N 1
ATOM 832 C CA . HIS A 1 98 ? 24.463 8.427 -10.008 1.00 49.62 98 HIS A CA 1
ATOM 833 C C . HIS A 1 98 ? 23.826 7.376 -10.920 1.00 49.62 98 HIS A C 1
ATOM 835 O O . HIS A 1 98 ? 22.700 7.518 -11.406 1.00 49.62 98 HIS A O 1
ATOM 841 N N . GLN A 1 99 ? 24.549 6.288 -11.194 1.00 63.72 99 GLN A N 1
ATOM 842 C CA . GLN A 1 99 ? 23.989 5.098 -11.833 1.00 63.72 99 GLN A CA 1
ATOM 843 C C . GLN A 1 99 ? 22.951 4.476 -10.887 1.00 63.72 99 GLN A C 1
ATOM 845 O O . GLN A 1 99 ? 23.253 3.567 -10.130 1.00 63.72 99 GLN A O 1
ATOM 850 N N . PHE A 1 100 ? 21.729 5.006 -10.881 1.00 79.50 100 PHE A N 1
ATOM 851 C CA . PHE A 1 100 ? 20.591 4.372 -10.234 1.00 79.50 100 PHE A CA 1
ATOM 852 C C . PHE A 1 100 ? 20.441 2.937 -10.746 1.00 79.50 100 PHE A C 1
ATOM 854 O O . PHE A 1 100 ? 20.326 2.713 -11.956 1.00 79.50 100 PHE A O 1
ATOM 861 N N . VAL A 1 101 ? 20.442 1.989 -9.813 1.00 87.44 101 VAL A N 1
ATOM 862 C CA . VAL A 1 101 ? 20.244 0.566 -10.068 1.00 87.44 101 VAL A CA 1
ATOM 863 C C . VAL A 1 101 ? 19.019 0.128 -9.285 1.00 87.44 101 VAL A C 1
ATOM 865 O O . VAL A 1 101 ? 18.992 0.246 -8.063 1.00 87.44 101 VAL A O 1
ATOM 868 N N . PHE A 1 102 ? 18.026 -0.399 -9.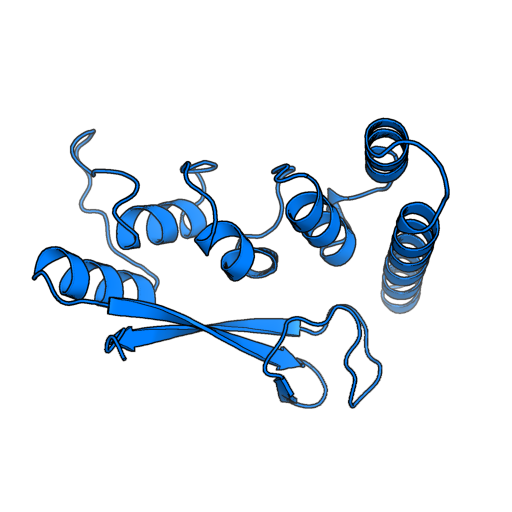996 1.00 92.88 102 PHE A N 1
ATOM 869 C CA . PHE A 1 102 ? 16.874 -1.041 -9.375 1.00 92.88 102 PHE A CA 1
ATOM 870 C C . PHE A 1 102 ? 17.314 -2.251 -8.548 1.00 92.88 102 PHE A C 1
ATOM 872 O O . PHE A 1 102 ? 17.964 -3.158 -9.082 1.00 92.88 102 PHE A O 1
ATOM 879 N N . LYS A 1 103 ? 16.906 -2.297 -7.280 1.00 95.12 103 LYS A N 1
ATOM 880 C CA . LYS A 1 103 ? 16.934 -3.507 -6.454 1.00 95.12 103 LYS A CA 1
ATOM 881 C C . LYS A 1 103 ? 15.728 -4.394 -6.754 1.00 95.12 103 LYS A C 1
ATOM 883 O O . LYS A 1 103 ? 15.848 -5.616 -6.727 1.00 95.12 103 LYS A O 1
ATOM 888 N N . ASN A 1 104 ? 14.584 -3.796 -7.077 1.00 95.69 104 ASN A N 1
ATOM 889 C CA . ASN A 1 104 ? 13.353 -4.506 -7.381 1.00 95.69 104 ASN A CA 1
ATOM 890 C C . ASN A 1 104 ? 13.261 -4.868 -8.874 1.00 95.69 104 ASN A C 1
ATOM 892 O O . ASN A 1 104 ? 13.195 -4.001 -9.752 1.00 95.69 104 ASN A O 1
ATOM 896 N N . SER A 1 105 ? 13.225 -6.167 -9.179 1.00 96.06 105 SER A N 1
ATOM 897 C CA . SER A 1 105 ? 13.143 -6.665 -10.556 1.00 96.06 105 SER A CA 1
ATOM 898 C C . SER A 1 105 ? 11.835 -6.294 -11.259 1.00 96.06 105 SER A C 1
ATOM 900 O O . SER A 1 105 ? 11.870 -6.003 -12.456 1.00 96.06 105 SER A O 1
ATOM 902 N N . ASN A 1 106 ? 10.705 -6.244 -10.543 1.00 97.12 106 ASN A N 1
ATOM 903 C CA . ASN A 1 106 ? 9.419 -5.843 -11.119 1.00 97.12 106 ASN A CA 1
ATOM 904 C C . ASN A 1 106 ? 9.440 -4.366 -11.520 1.00 97.12 106 ASN A C 1
ATOM 906 O O . ASN A 1 106 ? 9.022 -4.027 -12.622 1.00 97.12 106 ASN A O 1
ATOM 910 N N . PHE A 1 107 ? 10.006 -3.487 -10.692 1.00 96.94 107 PHE A N 1
ATOM 911 C CA . PHE A 1 107 ? 10.130 -2.061 -11.025 1.00 96.94 107 PHE A CA 1
ATOM 912 C C . PHE A 1 107 ? 11.088 -1.823 -12.190 1.00 96.94 107 PHE A C 1
ATOM 914 O O . PHE A 1 107 ? 10.765 -1.069 -13.109 1.00 96.94 107 PHE A O 1
ATOM 921 N N . LYS A 1 108 ? 12.213 -2.547 -12.227 1.00 96.00 108 LYS A N 1
ATOM 922 C CA . LYS A 1 108 ? 13.117 -2.537 -13.382 1.00 96.00 108 LYS A CA 1
ATOM 923 C C . LYS A 1 108 ? 12.400 -2.940 -14.670 1.00 96.00 108 LYS A C 1
ATOM 925 O O . LYS A 1 108 ? 12.530 -2.261 -15.685 1.00 96.00 108 LYS A O 1
ATOM 930 N N . MET A 1 109 ? 11.657 -4.045 -14.629 1.00 96.62 109 MET A N 1
ATOM 931 C CA . MET A 1 109 ? 10.923 -4.565 -15.781 1.00 96.62 109 MET A CA 1
ATOM 932 C C . MET A 1 109 ? 9.834 -3.593 -16.238 1.00 96.62 109 MET A C 1
ATOM 934 O O . MET A 1 109 ? 9.767 -3.273 -17.422 1.00 96.62 109 MET A O 1
ATOM 938 N N . LEU A 1 110 ? 9.043 -3.060 -15.303 1.00 96.62 110 LEU A N 1
ATOM 939 C CA . LEU A 1 110 ? 8.016 -2.061 -15.588 1.00 96.62 110 LEU A CA 1
ATOM 940 C C . LEU A 1 110 ? 8.610 -0.831 -16.279 1.00 96.62 110 LEU A C 1
ATOM 942 O O . LEU A 1 110 ? 8.088 -0.400 -17.305 1.00 96.62 110 LEU A O 1
ATOM 946 N N . LYS A 1 111 ? 9.723 -0.301 -15.755 1.00 94.94 111 LYS A N 1
ATOM 947 C CA . LYS A 1 111 ? 10.399 0.866 -16.331 1.00 94.94 111 LYS A CA 1
ATOM 948 C C . LYS A 1 111 ? 10.844 0.611 -17.768 1.00 94.94 111 LYS A C 1
ATOM 950 O O . LYS A 1 111 ? 10.532 1.410 -18.643 1.00 94.94 111 LYS A O 1
ATOM 955 N N . ILE A 1 112 ? 11.515 -0.517 -18.017 1.00 94.44 112 ILE A N 1
ATOM 956 C CA . ILE A 1 112 ? 11.974 -0.902 -19.360 1.00 94.44 112 ILE A CA 1
ATOM 957 C C . ILE A 1 112 ? 10.793 -0.976 -20.331 1.00 94.44 112 ILE A C 1
ATOM 959 O O . ILE A 1 112 ? 10.874 -0.438 -21.432 1.00 94.44 112 ILE A O 1
ATOM 963 N N . LEU A 1 113 ? 9.694 -1.618 -19.932 1.00 95.06 113 LEU A N 1
ATOM 964 C CA . LEU A 1 113 ? 8.516 -1.760 -20.785 1.00 95.06 113 LEU A CA 1
ATOM 965 C C . LEU A 1 113 ? 7.875 -0.401 -21.095 1.00 95.06 113 LEU A C 1
ATOM 967 O O . LEU A 1 113 ? 7.634 -0.098 -22.262 1.00 95.06 113 LEU A O 1
ATOM 971 N N . LYS A 1 114 ? 7.672 0.448 -20.081 1.00 92.38 114 LYS A N 1
ATOM 972 C CA . LYS A 1 114 ? 7.102 1.790 -20.268 1.00 92.38 114 LYS A CA 1
ATOM 973 C C . LYS A 1 114 ? 7.992 2.687 -21.133 1.00 92.38 114 LYS A C 1
ATOM 975 O O . LYS A 1 114 ? 7.479 3.358 -22.023 1.00 92.38 114 LYS A O 1
ATOM 980 N N . ASP A 1 115 ? 9.310 2.653 -20.937 1.00 92.25 115 ASP A N 1
ATOM 981 C CA . ASP A 1 115 ? 10.269 3.422 -21.748 1.00 92.25 115 ASP A CA 1
ATOM 982 C C . ASP A 1 115 ? 10.289 2.972 -23.218 1.00 92.25 115 ASP A C 1
ATOM 984 O O . ASP A 1 115 ? 10.610 3.758 -24.105 1.00 92.25 115 ASP A O 1
ATOM 988 N N . ASN A 1 116 ? 9.892 1.725 -23.489 1.00 94.06 116 ASN A N 1
ATOM 989 C CA . ASN A 1 116 ? 9.733 1.178 -24.837 1.00 94.06 116 ASN A CA 1
ATOM 990 C C . ASN A 1 116 ? 8.274 1.219 -25.329 1.00 94.06 116 ASN A C 1
ATOM 992 O O . ASN A 1 116 ? 7.914 0.492 -26.250 1.00 94.06 116 ASN A O 1
ATOM 996 N N . SER A 1 117 ? 7.436 2.084 -24.743 1.00 91.44 117 SER A N 1
ATOM 997 C CA . SER A 1 117 ? 6.042 2.315 -25.155 1.00 91.44 117 SER A CA 1
ATOM 998 C C . SER A 1 117 ? 5.123 1.084 -25.083 1.00 91.44 117 SER A C 1
ATOM 1000 O O . SER A 1 117 ? 4.075 1.060 -25.727 1.00 91.44 117 SER A O 1
ATOM 1002 N N . PHE A 1 118 ? 5.472 0.068 -24.287 1.00 92.94 118 PHE A N 1
ATOM 1003 C CA . PHE A 1 118 ? 4.540 -1.012 -23.965 1.00 92.94 118 PHE A CA 1
ATOM 1004 C C . PHE A 1 118 ? 3.514 -0.527 -22.939 1.00 92.94 118 PHE A C 1
ATOM 1006 O O . PHE A 1 118 ? 3.861 0.168 -21.979 1.00 92.94 118 PHE A O 1
ATOM 1013 N N . ASN A 1 119 ? 2.257 -0.947 -23.100 1.00 91.56 119 ASN A N 1
ATOM 1014 C CA . ASN A 1 119 ? 1.201 -0.671 -22.130 1.00 91.56 119 ASN A CA 1
ATOM 1015 C C . ASN A 1 119 ? 1.335 -1.593 -20.907 1.00 91.56 119 ASN A C 1
ATOM 1017 O O . ASN A 1 119 ? 0.547 -2.508 -20.714 1.00 91.56 119 ASN A O 1
ATOM 1021 N N . ALA A 1 120 ? 2.373 -1.388 -20.099 1.00 94.12 120 ALA A N 1
ATOM 1022 C CA . ALA A 1 120 ? 2.632 -2.181 -18.903 1.00 94.12 120 ALA A CA 1
ATOM 1023 C C . ALA A 1 120 ? 2.147 -1.472 -17.630 1.00 94.12 120 ALA A C 1
ATOM 1025 O O . ALA A 1 120 ? 2.352 -0.267 -17.445 1.00 94.12 120 ALA A O 1
ATOM 1026 N N . GLY A 1 121 ? 1.546 -2.244 -16.729 1.00 95.25 121 GLY A N 1
ATOM 1027 C CA . GLY A 1 121 ? 1.101 -1.814 -15.408 1.00 95.25 121 GLY A CA 1
ATOM 1028 C C . GLY A 1 121 ? 1.553 -2.769 -14.310 1.00 95.25 121 GLY A C 1
ATOM 1029 O O . GLY A 1 121 ? 2.148 -3.814 -14.576 1.00 95.25 121 GLY A O 1
ATOM 1030 N N . LEU A 1 122 ? 1.265 -2.392 -13.066 1.00 95.69 122 LEU A N 1
ATOM 1031 C CA . LEU A 1 122 ? 1.329 -3.305 -11.930 1.00 95.69 122 LEU A CA 1
ATOM 1032 C C . LEU A 1 122 ? -0.062 -3.861 -11.655 1.00 95.69 122 LEU A C 1
ATOM 1034 O O . LEU A 1 122 ? -1.028 -3.106 -11.553 1.00 95.69 122 LEU A O 1
ATOM 1038 N N . GLU A 1 123 ? -0.139 -5.173 -11.495 1.00 95.06 123 GLU A N 1
ATOM 1039 C CA . GLU A 1 123 ? -1.292 -5.842 -10.911 1.00 95.06 123 GLU A CA 1
ATOM 1040 C C . GLU A 1 123 ? -0.952 -6.250 -9.478 1.00 95.06 123 GLU A C 1
ATOM 1042 O O . GLU A 1 123 ? 0.168 -6.687 -9.202 1.00 95.06 123 GLU A O 1
ATOM 1047 N N . PHE A 1 124 ? -1.918 -6.101 -8.573 1.00 96.06 124 PHE A N 1
ATOM 1048 C CA . PHE A 1 124 ? -1.755 -6.387 -7.154 1.00 96.06 124 PHE A CA 1
ATOM 1049 C C . PHE A 1 124 ? -2.570 -7.614 -6.745 1.00 96.06 124 PHE A C 1
ATOM 1051 O O . PHE A 1 124 ? -3.720 -7.776 -7.147 1.00 96.06 124 PHE A O 1
ATOM 1058 N N . SER A 1 125 ? -1.981 -8.457 -5.901 1.00 96.75 125 SER A N 1
ATOM 1059 C CA . SER A 1 125 ? -2.667 -9.545 -5.204 1.00 96.75 125 SER A CA 1
ATOM 1060 C C . SER A 1 125 ? -2.287 -9.555 -3.725 1.00 96.75 125 SER A C 1
ATOM 1062 O O . SER A 1 125 ? -1.256 -9.011 -3.324 1.00 96.75 125 SER A O 1
ATOM 1064 N N . TYR A 1 126 ? -3.131 -10.159 -2.891 1.00 98.31 126 TYR A N 1
ATOM 1065 C CA . TYR A 1 126 ? -3.036 -10.013 -1.440 1.00 98.31 126 TYR A CA 1
ATOM 1066 C C . TYR A 1 126 ? -2.947 -11.380 -0.778 1.00 98.31 126 TYR A C 1
ATOM 1068 O O . TYR A 1 126 ? -3.890 -12.161 -0.838 1.00 98.31 126 TYR A O 1
ATOM 1076 N N . ARG A 1 127 ? -1.817 -11.701 -0.144 1.00 98.06 127 ARG A N 1
ATOM 1077 C CA . ARG A 1 127 ? -1.576 -13.030 0.438 1.00 98.06 127 ARG A CA 1
ATOM 1078 C C . ARG A 1 127 ? -1.462 -12.966 1.950 1.00 98.06 127 ARG A C 1
ATOM 1080 O O . ARG A 1 127 ? -0.640 -12.221 2.472 1.00 98.06 127 ARG A O 1
ATOM 1087 N N . CYS A 1 128 ? -2.193 -13.824 2.655 1.00 98.19 128 CYS A N 1
ATOM 1088 C CA . CYS A 1 128 ? -2.039 -13.962 4.102 1.00 98.19 128 CYS A CA 1
ATOM 1089 C C . CYS A 1 128 ? -0.691 -14.616 4.445 1.00 98.19 128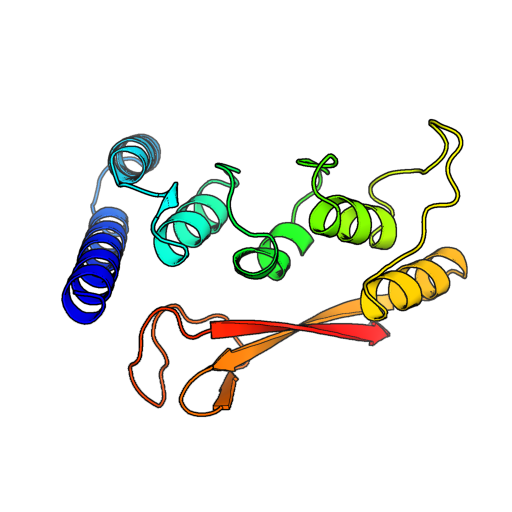 CYS A C 1
ATOM 1091 O O . CYS A 1 128 ? -0.335 -15.659 3.890 1.00 98.19 128 CYS A O 1
ATOM 1093 N N . SER A 1 129 ? 0.068 -14.023 5.366 1.00 97.06 129 SER A N 1
ATOM 1094 C CA . SER A 1 129 ? 1.328 -14.576 5.859 1.00 97.06 129 SER A CA 1
ATOM 1095 C C . SER A 1 129 ? 1.140 -15.858 6.658 1.00 97.06 129 SER A C 1
ATOM 1097 O O . SER A 1 129 ? 2.049 -16.683 6.621 1.00 97.06 129 SER A O 1
ATOM 1099 N N . GLU A 1 130 ? -0.023 -16.069 7.273 1.00 97.31 130 GLU A N 1
ATOM 1100 C CA . GLU A 1 130 ? -0.293 -17.234 8.122 1.00 97.31 130 GLU A CA 1
ATOM 1101 C C . GLU A 1 130 ? -0.837 -18.397 7.299 1.00 97.31 130 GLU A C 1
ATOM 1103 O O . GLU A 1 130 ? -0.132 -19.374 7.048 1.00 97.31 130 GLU A O 1
ATOM 1108 N N . CYS A 1 131 ? -2.058 -18.268 6.773 1.00 97.44 131 CYS A N 1
ATOM 1109 C CA . CYS A 1 131 ? -2.717 -19.361 6.055 1.00 97.44 131 CYS A CA 1
ATOM 1110 C C . CYS A 1 131 ? -2.353 -19.467 4.566 1.00 97.44 131 CYS A C 1
ATOM 1112 O O . CYS A 1 131 ? -2.836 -20.368 3.886 1.00 97.44 131 CYS A O 1
ATOM 1114 N N . LYS A 1 132 ? -1.532 -18.548 4.037 1.00 97.62 132 LYS A N 1
ATOM 1115 C CA . LYS A 1 132 ? -1.054 -18.508 2.637 1.00 97.62 132 LYS A CA 1
ATOM 1116 C C . LYS A 1 132 ? -2.126 -18.327 1.557 1.00 97.62 132 LYS A C 1
ATOM 1118 O O . LYS A 1 132 ? -1.769 -18.264 0.382 1.00 97.62 132 LYS A O 1
ATOM 1123 N N . ASN A 1 133 ? -3.399 -18.189 1.925 1.00 97.56 133 ASN A N 1
ATOM 1124 C CA . ASN A 1 133 ? -4.469 -17.910 0.973 1.00 97.56 133 ASN A CA 1
ATOM 1125 C C . ASN A 1 133 ? -4.264 -16.548 0.297 1.00 97.56 133 ASN A C 1
ATOM 1127 O O . ASN A 1 133 ? -3.831 -15.584 0.938 1.00 97.56 133 ASN A O 1
ATOM 1131 N N . VAL A 1 134 ? -4.587 -16.493 -0.995 1.00 97.12 134 VAL A N 1
ATOM 1132 C CA . VAL A 1 134 ? -4.528 -15.284 -1.823 1.00 97.12 134 VAL A CA 1
ATOM 1133 C C . VAL A 1 134 ? -5.944 -14.753 -2.020 1.00 97.12 134 VAL A C 1
ATOM 1135 O O . VAL A 1 134 ? -6.855 -15.510 -2.344 1.00 97.12 134 VAL A O 1
ATOM 1138 N N . MET A 1 135 ? -6.114 -13.455 -1.807 1.00 93.88 135 MET A N 1
ATOM 1139 C CA . MET A 1 135 ? -7.365 -12.719 -1.923 1.00 93.88 135 MET A CA 1
ATOM 1140 C C . MET A 1 135 ? -7.278 -11.719 -3.082 1.00 93.88 135 MET A C 1
ATOM 1142 O O . MET A 1 135 ? -6.198 -11.175 -3.342 1.00 93.88 135 MET A O 1
ATOM 1146 N N . PRO A 1 136 ? -8.406 -11.435 -3.757 1.00 89.81 136 PRO A N 1
ATOM 1147 C CA . PRO A 1 136 ? -8.456 -10.441 -4.828 1.00 89.81 136 PRO A CA 1
ATOM 1148 C C . PRO A 1 136 ? -8.442 -8.995 -4.308 1.00 89.81 136 PRO A C 1
ATOM 1150 O O . PRO A 1 136 ? -8.223 -8.075 -5.086 1.00 89.81 136 PRO A O 1
ATOM 1153 N N . LEU A 1 137 ? -8.685 -8.782 -3.010 1.00 94.44 137 LEU A N 1
ATOM 1154 C CA . LEU A 1 137 ? -8.735 -7.469 -2.366 1.00 94.44 137 LEU A CA 1
ATOM 1155 C C . LEU A 1 137 ? -7.893 -7.465 -1.088 1.00 94.44 137 LEU A C 1
ATOM 1157 O O . LEU A 1 137 ? -7.741 -8.505 -0.438 1.00 94.44 137 LEU A O 1
ATOM 1161 N N . PHE A 1 138 ? -7.381 -6.286 -0.723 1.00 97.25 138 PHE A N 1
ATOM 1162 C CA . PHE A 1 138 ? -6.682 -6.081 0.542 1.00 97.25 138 PHE A CA 1
ATOM 1163 C C . PHE A 1 138 ? -7.583 -6.447 1.726 1.00 97.25 138 PHE A C 1
ATOM 1165 O O . PHE A 1 138 ? -8.792 -6.211 1.701 1.00 97.25 138 PHE A O 1
ATOM 1172 N N . PHE A 1 139 ? -6.984 -6.976 2.792 1.00 96.50 139 PHE A N 1
ATOM 1173 C CA . PHE A 1 139 ? -7.684 -7.276 4.033 1.00 96.50 139 PHE A CA 1
ATOM 1174 C C . PHE A 1 139 ? -6.833 -6.897 5.247 1.00 96.50 139 PHE A C 1
ATOM 1176 O O . PHE A 1 139 ? -5.649 -7.212 5.323 1.00 96.50 139 PHE A O 1
ATOM 1183 N N . TYR A 1 140 ? -7.459 -6.261 6.235 1.00 95.62 140 TYR A N 1
ATOM 1184 C CA . TYR A 1 140 ? -6.842 -6.031 7.547 1.00 95.62 140 TYR A CA 1
ATOM 1185 C C . TYR A 1 140 ? -6.908 -7.270 8.443 1.00 95.62 140 TYR A C 1
ATOM 1187 O O . TYR A 1 140 ? -6.029 -7.504 9.266 1.00 95.62 140 TYR A O 1
ATOM 1195 N N . HIS A 1 141 ? -7.957 -8.064 8.249 1.00 94.19 141 HIS A N 1
ATOM 1196 C CA . HIS A 1 141 ? -8.297 -9.256 9.006 1.00 94.19 141 HIS A CA 1
ATOM 1197 C C . HIS A 1 141 ? -8.553 -10.379 8.003 1.00 94.19 141 HIS A C 1
ATOM 1199 O O . HIS A 1 141 ? -9.394 -10.231 7.112 1.00 94.19 141 HIS A O 1
ATOM 1205 N N . CYS A 1 142 ? -7.779 -11.462 8.079 1.00 96.06 142 CYS A N 1
ATOM 1206 C CA . CYS A 1 142 ? -7.837 -12.513 7.071 1.00 96.06 142 CYS A CA 1
ATOM 1207 C C . CYS A 1 142 ? -9.208 -13.211 7.088 1.00 96.06 142 CYS A C 1
ATOM 1209 O O . CYS A 1 142 ? -9.573 -13.785 8.110 1.00 96.06 142 CYS A O 1
ATOM 1211 N N . PRO A 1 143 ? -9.947 -13.272 5.965 1.00 94.81 143 PRO A N 1
ATOM 1212 C CA . PRO A 1 143 ? -11.265 -13.909 5.942 1.00 94.81 143 PRO A CA 1
ATOM 1213 C C . PRO A 1 143 ? -11.213 -15.441 6.071 1.00 94.81 143 PRO A C 1
ATOM 1215 O O . PRO A 1 143 ? -12.259 -16.067 6.210 1.00 94.81 143 PRO A O 1
ATOM 1218 N N . VAL A 1 144 ? -10.021 -16.049 5.993 1.00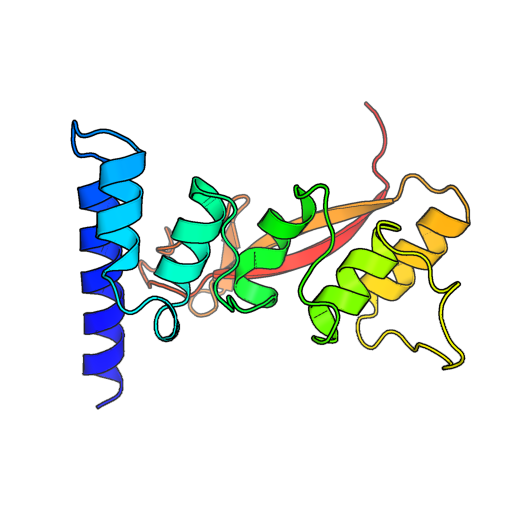 96.62 144 VAL A N 1
ATOM 1219 C CA . VAL A 1 144 ? -9.842 -17.508 6.068 1.00 96.62 144 VAL A CA 1
ATOM 1220 C C . VAL A 1 144 ? -9.382 -17.965 7.447 1.00 96.62 144 VAL A C 1
ATOM 1222 O O . VAL A 1 144 ? -9.942 -18.916 7.982 1.00 96.62 144 VAL A O 1
ATOM 1225 N N . CYS A 1 145 ? -8.355 -17.326 8.014 1.00 96.31 145 CYS A N 1
ATOM 1226 C CA . CYS A 1 145 ? -7.798 -17.725 9.311 1.00 96.31 145 CYS A CA 1
ATOM 1227 C C . CYS A 1 145 ? -8.046 -16.723 10.437 1.00 96.31 145 CYS A C 1
ATOM 1229 O O . CYS A 1 145 ? -7.643 -17.000 11.556 1.00 96.31 145 CYS A O 1
ATOM 1231 N N . TYR A 1 146 ? -8.708 -15.597 10.157 1.00 92.75 146 TYR A N 1
ATOM 1232 C CA . TYR A 1 146 ? -9.089 -14.586 11.149 1.00 92.75 146 TYR A CA 1
ATOM 1233 C C . TYR A 1 146 ? -7.915 -13.902 11.875 1.00 92.75 146 TYR A C 1
ATOM 1235 O O . TYR A 1 146 ? -8.095 -13.245 12.892 1.00 92.75 146 TYR A O 1
ATOM 1243 N N . GLU A 1 147 ? -6.708 -13.997 11.320 1.00 93.88 147 GLU A N 1
ATOM 1244 C CA . GLU A 1 147 ? -5.533 -13.296 11.845 1.00 93.88 147 GLU A CA 1
ATOM 1245 C C . GLU A 1 147 ? -5.465 -11.860 11.304 1.00 93.88 147 GLU A C 1
ATOM 1247 O O . GLU A 1 147 ? -5.691 -11.618 10.106 1.00 93.88 147 GLU A O 1
ATOM 1252 N N . PHE A 1 148 ? -5.133 -10.905 12.174 1.00 93.69 148 PHE A N 1
ATOM 1253 C CA . PHE A 1 148 ? -4.966 -9.491 11.829 1.00 93.69 148 PHE A CA 1
ATOM 1254 C C . PHE A 1 148 ? -3.568 -9.183 11.310 1.00 93.69 148 PHE A C 1
ATOM 1256 O O . PHE A 1 148 ? -2.598 -9.833 11.671 1.00 93.69 148 PHE A O 1
ATOM 1263 N N . ASN A 1 149 ? -3.450 -8.138 10.488 1.00 93.94 149 ASN A N 1
ATOM 1264 C CA . ASN A 1 149 ? -2.163 -7.600 10.034 1.00 93.94 149 ASN A CA 1
ATOM 1265 C C . ASN A 1 149 ? -1.251 -8.624 9.322 1.00 93.94 149 ASN A C 1
ATOM 1267 O O . ASN A 1 149 ? -0.027 -8.540 9.367 1.00 93.94 149 ASN A O 1
ATOM 1271 N N . THR A 1 150 ? -1.849 -9.603 8.643 1.00 95.56 150 THR A N 1
ATOM 1272 C CA . THR A 1 150 ? -1.121 -10.683 7.954 1.00 95.56 150 THR A CA 1
ATOM 1273 C C . THR A 1 150 ? -1.090 -10.516 6.438 1.00 95.56 150 THR A C 1
ATOM 1275 O O . THR A 1 150 ? -0.517 -11.343 5.727 1.00 95.56 150 THR A O 1
ATOM 1278 N N . CYS A 1 151 ? -1.728 -9.477 5.899 1.00 97.56 151 CYS A N 1
ATOM 1279 C CA . CYS A 1 151 ? -1.806 -9.262 4.460 1.00 97.56 151 CYS A CA 1
ATOM 1280 C C . CYS A 1 151 ? -0.465 -8.777 3.897 1.00 97.56 151 CYS A C 1
ATOM 1282 O O . CYS A 1 151 ? -0.037 -7.659 4.155 1.00 97.56 151 CYS A O 1
ATOM 1284 N N . LYS A 1 152 ? 0.163 -9.597 3.053 1.00 97.75 152 LYS A N 1
ATOM 1285 C CA . LYS A 1 152 ? 1.299 -9.200 2.217 1.00 97.75 152 LYS A CA 1
ATOM 1286 C C . LYS A 1 152 ? 0.802 -8.792 0.840 1.00 97.75 152 LYS A C 1
ATOM 1288 O O . LYS A 1 152 ? 0.167 -9.597 0.155 1.00 97.75 152 LYS A O 1
ATOM 1293 N N . ILE A 1 153 ? 1.136 -7.573 0.431 1.00 98.06 153 ILE A N 1
ATOM 1294 C CA . ILE A 1 153 ? 0.842 -7.064 -0.907 1.00 98.06 153 ILE A CA 1
ATOM 1295 C C . ILE A 1 153 ? 1.899 -7.602 -1.871 1.00 98.06 153 ILE A C 1
ATOM 1297 O O . ILE A 1 153 ? 3.100 -7.425 -1.670 1.00 98.06 153 ILE A O 1
ATOM 1301 N N . ILE A 1 154 ? 1.443 -8.291 -2.906 1.00 96.94 154 ILE A N 1
ATOM 1302 C CA . ILE A 1 154 ? 2.265 -8.803 -3.997 1.00 96.94 154 ILE A CA 1
ATOM 1303 C C . ILE A 1 154 ? 1.925 -7.974 -5.227 1.00 96.94 154 ILE A C 1
ATOM 1305 O O . ILE A 1 154 ? 0.754 -7.712 -5.486 1.00 96.94 154 ILE A O 1
ATOM 1309 N N . TYR A 1 155 ? 2.940 -7.575 -5.983 1.00 96.25 155 TYR A N 1
ATOM 1310 C CA . TYR A 1 155 ? 2.768 -6.856 -7.236 1.00 96.25 155 TYR A CA 1
ATOM 1311 C C . TYR A 1 155 ? 3.604 -7.494 -8.335 1.00 96.25 155 TYR A C 1
ATOM 1313 O O . TYR A 1 155 ? 4.767 -7.845 -8.126 1.00 96.25 155 TYR A O 1
ATOM 1321 N N . GLU A 1 156 ? 3.007 -7.613 -9.512 1.00 95.69 156 GLU A N 1
ATOM 1322 C CA . GLU A 1 156 ? 3.620 -8.190 -10.704 1.00 95.69 156 GLU A CA 1
ATOM 1323 C C . GLU A 1 156 ? 3.394 -7.261 -11.895 1.00 95.69 156 GLU A C 1
ATOM 1325 O O . GLU A 1 156 ? 2.402 -6.534 -11.958 1.00 95.69 156 GLU A O 1
ATOM 1330 N N . VAL A 1 157 ? 4.331 -7.262 -12.843 1.00 96.62 157 VAL A N 1
ATOM 1331 C CA . VAL A 1 157 ? 4.173 -6.474 -14.068 1.00 96.62 157 VAL A CA 1
ATOM 1332 C C . VAL A 1 157 ? 3.288 -7.240 -15.038 1.00 96.62 157 VAL A C 1
ATOM 1334 O O . VAL A 1 157 ? 3.591 -8.383 -15.380 1.00 96.62 157 VAL A O 1
ATOM 1337 N N . LYS A 1 158 ? 2.230 -6.592 -15.522 1.00 93.69 158 LYS A N 1
ATOM 1338 C CA . LYS A 1 158 ? 1.341 -7.140 -16.548 1.00 93.69 158 LYS A CA 1
ATOM 1339 C C . LYS A 1 158 ? 1.185 -6.192 -17.725 1.00 93.69 158 LYS A C 1
ATOM 1341 O O . LYS A 1 158 ? 1.354 -4.981 -17.598 1.00 93.69 158 LYS A O 1
ATOM 1346 N N . ASN A 1 159 ? 0.854 -6.769 -18.877 1.00 88.50 159 ASN A N 1
ATOM 1347 C CA . ASN A 1 159 ? 0.367 -6.011 -20.019 1.00 88.50 159 ASN A CA 1
ATOM 1348 C C . ASN A 1 159 ? -1.078 -5.587 -19.730 1.00 88.50 159 ASN A C 1
ATOM 1350 O O . ASN A 1 159 ? -1.932 -6.437 -19.483 1.00 88.50 159 ASN A O 1
ATOM 1354 N N . ASN A 1 160 ? -1.346 -4.288 -19.752 1.00 80.56 160 ASN A N 1
ATOM 1355 C CA . ASN A 1 160 ? -2.694 -3.747 -19.695 1.00 80.56 160 ASN A CA 1
ATOM 1356 C C . ASN A 1 160 ? -3.289 -3.876 -21.102 1.00 80.56 160 ASN A C 1
ATOM 1358 O O . ASN A 1 160 ? -3.291 -2.926 -21.883 1.00 80.56 160 ASN A O 1
ATOM 1362 N N . GLU A 1 161 ? -3.737 -5.066 -21.484 1.00 62.59 161 GLU A N 1
ATOM 1363 C CA . GLU A 1 161 ? -4.525 -5.186 -22.707 1.00 62.59 161 GLU A CA 1
ATOM 1364 C C . GLU A 1 161 ? -5.845 -4.439 -22.489 1.00 62.59 161 GLU A C 1
ATOM 1366 O O . GLU A 1 161 ? -6.613 -4.746 -21.580 1.00 62.59 161 GLU A O 1
ATOM 1371 N N . THR A 1 162 ? -6.070 -3.386 -23.274 1.00 54.59 162 THR A N 1
ATOM 1372 C CA . THR A 1 162 ? -7.356 -2.691 -23.325 1.00 54.59 162 THR A CA 1
ATOM 1373 C C . THR A 1 162 ? -8.391 -3.653 -23.891 1.00 54.59 162 THR A C 1
ATOM 1375 O O . THR A 1 162 ? -8.284 -4.037 -25.058 1.00 54.59 162 THR A O 1
ATOM 1378 N N . HIS A 1 163 ? -9.377 -4.028 -23.080 1.00 38.16 163 HIS A N 1
ATOM 1379 C CA . HIS A 1 163 ? -10.692 -4.394 -23.598 1.00 38.16 163 HIS A CA 1
ATOM 1380 C C . HIS A 1 163 ? -11.494 -3.127 -23.890 1.00 38.16 163 HIS A C 1
ATOM 1382 O O . HIS A 1 163 ? -11.411 -2.184 -23.069 1.00 38.16 163 HIS A O 1
#

Radius of gyration: 17.86 Å; chains: 1; bounding box: 47×36×51 Å

Sequence (163 aa):
FELNEDVQKERDFIKALELCTFNITDEEKKKKLLEFKIEDNPMLGRLVFEKYHMFLGQNFFDICDLLYRENEAFNLENQDFLEFFYALGKISKHDDTHQFVFKNSNFKMLKILKDNSFNAGLEFSYRCSECKNVMPLFFYHCPVCYEFNTCKIIYEVKNNETH